Protein AF-A0A952BEI6-F1 (afdb_monomer_lite)

Secondary structure (DSSP, 8-state):
--SSHHHHHHHHHHTT-----HHHHHHHHHHHHHHHHHHHT-GGGTT----HHHHHHHHHHHHHTT-

Foldseek 3Di:
DPPPPVVVVVVCVVVVVDPCDPVNVVVLVVVVVVLVVQCVVDDPSVPDDDDPVSVVVVVVVVVVVPD

Radius of gyration: 17.44 Å; chains: 1; bounding box: 34×16×55 Å

Sequence (67 aa):
MESDYSCHIMNKSLNAERDIDGQTFTSLDILTERLEKVKSLGGIFAGIEFSMNVKKLAKKRSKVALC

pLDDT: mean 75.85, std 16.96, range [38.84, 95.38]

Structure (mmCIF, N/CA/C/O backbone):
data_AF-A0A952BEI6-F1
#
_entry.id   AF-A0A952BEI6-F1
#
loop_
_atom_site.group_PDB
_atom_site.id
_atom_site.type_symbol
_atom_site.label_atom_id
_atom_site.label_alt_id
_atom_site.label_comp_id
_atom_site.label_asym_id
_atom_site.label_entity_id
_atom_site.label_seq_id
_atom_site.pdbx_PDB_ins_code
_atom_site.Cartn_x
_atom_site.Cartn_y
_atom_site.Cartn_z
_atom_site.occupancy
_atom_site.B_iso_or_equiv
_atom_site.auth_seq_id
_atom_site.auth_comp_id
_atom_site.auth_asym_id
_atom_site.auth_atom_id
_atom_site.pdbx_PDB_model_num
ATOM 1 N N . MET A 1 1 ? 18.716 7.294 -41.960 1.00 44.56 1 MET A N 1
ATOM 2 C CA . MET A 1 1 ? 18.291 6.067 -41.251 1.00 44.56 1 MET A CA 1
ATOM 3 C C . MET A 1 1 ? 17.730 6.526 -39.907 1.00 44.56 1 MET A C 1
ATOM 5 O O . MET A 1 1 ? 18.424 6.489 -38.909 1.00 44.56 1 MET A O 1
ATOM 9 N N . GLU A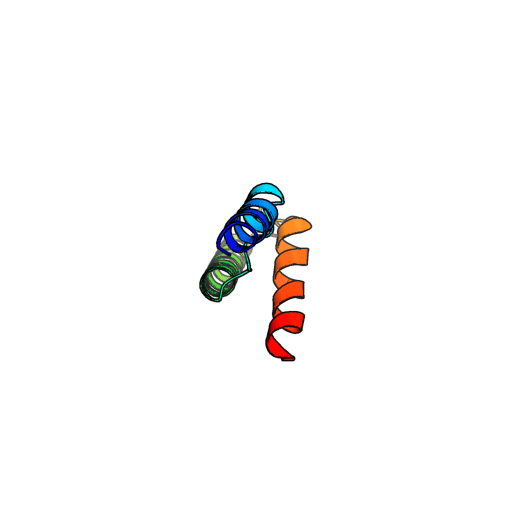 1 2 ? 16.536 7.123 -39.913 1.00 50.56 2 GLU A N 1
ATOM 10 C CA . GLU A 1 2 ? 16.007 7.902 -38.770 1.00 50.56 2 GLU A CA 1
ATOM 11 C C . GLU A 1 2 ? 14.495 7.662 -38.580 1.00 50.56 2 GLU A C 1
ATOM 13 O O . GLU A 1 2 ? 13.762 8.519 -38.110 1.00 50.56 2 GLU A O 1
ATOM 18 N N . SER A 1 3 ? 13.998 6.495 -39.009 1.00 53.03 3 SER A N 1
ATOM 19 C CA . SER A 1 3 ? 12.556 6.199 -39.040 1.00 53.03 3 SER A CA 1
ATOM 20 C C . SER A 1 3 ? 12.101 5.171 -37.997 1.00 53.03 3 SER A C 1
ATOM 22 O O . SER A 1 3 ? 10.903 5.069 -37.752 1.00 53.03 3 SER A O 1
ATOM 24 N N . ASP A 1 4 ? 13.013 4.425 -37.365 1.00 55.91 4 ASP A N 1
ATOM 25 C CA . ASP A 1 4 ? 12.638 3.324 -36.458 1.00 55.91 4 ASP A CA 1
ATOM 26 C C . ASP A 1 4 ? 12.545 3.730 -34.980 1.00 55.91 4 ASP A C 1
ATOM 28 O O . ASP A 1 4 ? 11.777 3.145 -34.215 1.00 55.91 4 ASP A O 1
ATOM 32 N N . TYR A 1 5 ? 13.276 4.765 -34.556 1.00 57.06 5 TYR A N 1
ATOM 33 C CA . TYR A 1 5 ? 13.340 5.133 -33.135 1.00 57.06 5 TYR A CA 1
ATOM 34 C C . TYR A 1 5 ? 12.025 5.741 -32.617 1.00 57.06 5 TYR A C 1
ATOM 36 O O . TYR A 1 5 ? 11.597 5.454 -31.497 1.00 57.06 5 TYR A O 1
ATOM 44 N N . SER A 1 6 ? 11.336 6.525 -33.453 1.00 59.22 6 SER A N 1
ATOM 45 C CA . SER A 1 6 ? 10.048 7.143 -33.103 1.00 59.22 6 SER A CA 1
ATOM 46 C C . SER A 1 6 ? 8.923 6.122 -32.934 1.00 59.22 6 SER A C 1
ATOM 48 O O . SER A 1 6 ? 8.084 6.275 -32.045 1.00 59.22 6 SER A O 1
ATOM 50 N N . CYS A 1 7 ? 8.924 5.047 -33.730 1.00 61.03 7 CYS A N 1
ATOM 51 C CA . CYS A 1 7 ? 7.890 4.014 -33.664 1.00 61.03 7 CYS A CA 1
ATOM 52 C C . CYS A 1 7 ? 7.918 3.279 -32.315 1.00 61.03 7 CYS A C 1
ATOM 54 O O . CYS A 1 7 ? 6.878 3.014 -31.712 1.00 61.03 7 CYS A O 1
ATOM 56 N N . HIS A 1 8 ? 9.112 3.021 -31.775 1.00 58.94 8 HIS A N 1
ATOM 57 C CA . HIS A 1 8 ? 9.252 2.263 -30.535 1.00 58.94 8 HIS A CA 1
ATOM 58 C C . HIS A 1 8 ? 8.836 3.062 -29.286 1.00 58.94 8 HIS A C 1
ATOM 60 O O . HIS A 1 8 ? 8.183 2.521 -28.389 1.00 58.94 8 HIS A O 1
ATOM 66 N N . ILE A 1 9 ? 9.141 4.365 -29.249 1.00 60.19 9 ILE A N 1
ATOM 67 C CA . ILE A 1 9 ? 8.733 5.269 -28.159 1.00 60.19 9 ILE A CA 1
ATOM 68 C C . ILE A 1 9 ? 7.218 5.525 -28.201 1.00 60.19 9 ILE A C 1
ATOM 70 O O . ILE A 1 9 ? 6.556 5.506 -27.156 1.00 60.19 9 ILE A O 1
ATOM 74 N N . MET A 1 10 ? 6.648 5.701 -29.401 1.00 61.34 10 MET A N 1
ATOM 75 C CA . MET A 1 10 ? 5.196 5.802 -29.567 1.00 61.34 10 MET A CA 1
ATOM 76 C C . MET A 1 10 ? 4.493 4.522 -29.124 1.00 61.34 10 MET A C 1
ATOM 78 O O . MET A 1 10 ? 3.512 4.615 -28.398 1.00 61.34 10 MET A O 1
ATOM 82 N N . ASN A 1 11 ? 5.006 3.340 -29.473 1.00 61.88 11 ASN A N 1
ATOM 83 C CA . ASN A 1 11 ? 4.389 2.071 -29.085 1.00 61.88 11 ASN A CA 1
ATOM 84 C C . ASN A 1 11 ? 4.346 1.878 -27.555 1.00 61.88 11 ASN A C 1
ATOM 86 O O . ASN A 1 11 ? 3.311 1.502 -27.012 1.00 61.88 11 ASN A O 1
ATOM 90 N N . LYS A 1 12 ? 5.425 2.223 -26.834 1.00 58.22 12 LYS A N 1
ATOM 91 C CA . LYS A 1 12 ? 5.434 2.207 -25.355 1.00 58.22 12 LYS A CA 1
ATOM 92 C C . LYS A 1 12 ? 4.430 3.195 -24.748 1.00 58.22 12 LYS A C 1
ATOM 94 O O . LYS A 1 12 ? 3.756 2.880 -23.769 1.00 58.22 12 LYS A O 1
ATOM 99 N N . SER A 1 13 ? 4.303 4.377 -25.355 1.00 59.22 13 SER A N 1
ATOM 100 C CA . SER A 1 13 ? 3.369 5.420 -24.904 1.00 59.22 13 SER A CA 1
ATOM 101 C C . SER A 1 13 ? 1.907 5.050 -25.178 1.00 59.22 13 SER A C 1
ATOM 103 O O . SER A 1 13 ? 1.052 5.248 -24.316 1.00 59.22 13 SER A O 1
ATOM 105 N N . LEU A 1 14 ? 1.624 4.471 -26.348 1.00 59.97 14 LEU A N 1
ATOM 106 C CA . LEU A 1 14 ? 0.295 4.022 -26.777 1.00 59.97 14 LEU A CA 1
ATOM 107 C C . LEU A 1 14 ? -0.182 2.796 -25.993 1.00 59.97 14 LEU A C 1
ATOM 109 O O . LEU A 1 14 ? -1.363 2.706 -25.669 1.00 59.97 14 LEU A O 1
ATOM 113 N N . ASN A 1 15 ? 0.735 1.907 -25.604 1.00 59.12 15 ASN A N 1
ATOM 114 C CA . ASN A 1 15 ? 0.426 0.760 -24.748 1.00 59.12 15 ASN A CA 1
ATOM 115 C C . ASN A 1 15 ? 0.239 1.137 -23.269 1.00 59.12 15 ASN A C 1
ATOM 117 O O . ASN A 1 15 ? 0.003 0.259 -22.440 1.00 59.12 15 ASN A O 1
ATOM 121 N N . ALA A 1 16 ? 0.362 2.426 -22.920 1.00 54.16 16 ALA A N 1
ATOM 122 C CA . ALA A 1 16 ? 0.367 2.919 -21.543 1.00 54.16 16 ALA A CA 1
ATOM 123 C C . ALA A 1 16 ? 1.377 2.184 -20.635 1.00 54.16 16 ALA A C 1
ATOM 125 O O . ALA A 1 16 ? 1.264 2.205 -19.406 1.00 54.16 16 ALA A O 1
ATOM 126 N N . GLU A 1 17 ? 2.402 1.572 -21.235 1.00 58.34 17 GLU A N 1
ATOM 127 C CA . GLU A 1 17 ? 3.542 0.968 -20.557 1.00 58.34 17 GLU A CA 1
ATOM 128 C C . GLU A 1 17 ? 4.531 2.079 -20.213 1.00 58.34 17 GLU A C 1
ATOM 130 O O . GLU A 1 17 ? 5.646 2.155 -20.727 1.00 58.34 17 GLU A O 1
ATOM 135 N N . ARG A 1 18 ? 4.096 3.003 -19.351 1.00 60.72 18 ARG A N 1
ATOM 136 C CA . ARG A 1 18 ? 5.036 3.923 -18.719 1.00 60.72 18 ARG A CA 1
ATOM 137 C C . ARG A 1 18 ? 5.883 3.113 -17.750 1.00 60.72 18 ARG A C 1
ATOM 139 O O . ARG A 1 18 ? 5.336 2.400 -16.903 1.00 60.72 18 ARG A O 1
ATOM 146 N N . ASP A 1 19 ? 7.199 3.208 -17.911 1.00 62.44 19 ASP A N 1
ATOM 147 C CA . ASP A 1 19 ? 8.135 2.627 -16.960 1.00 62.44 19 ASP A CA 1
ATOM 148 C C . ASP A 1 19 ? 7.799 3.149 -15.568 1.00 62.44 19 ASP A C 1
ATOM 150 O O . ASP A 1 19 ? 7.536 4.337 -15.366 1.00 62.44 19 ASP A O 1
ATOM 154 N N . ILE A 1 20 ? 7.727 2.227 -14.617 1.00 66.50 20 ILE A N 1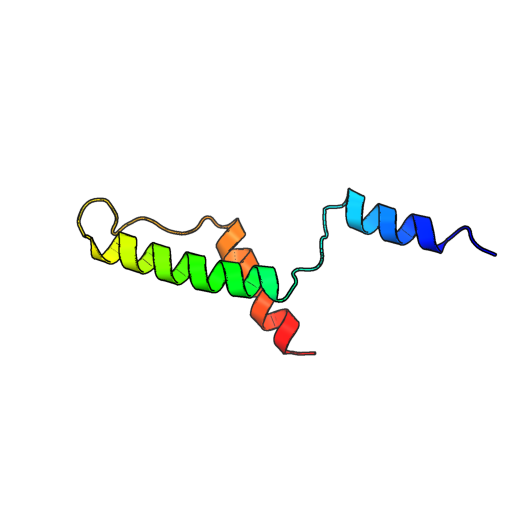
ATOM 155 C CA . ILE A 1 20 ? 7.386 2.570 -13.244 1.00 66.50 20 ILE A CA 1
ATOM 156 C C . ILE A 1 20 ? 8.654 3.115 -12.617 1.00 66.50 20 ILE A C 1
ATOM 15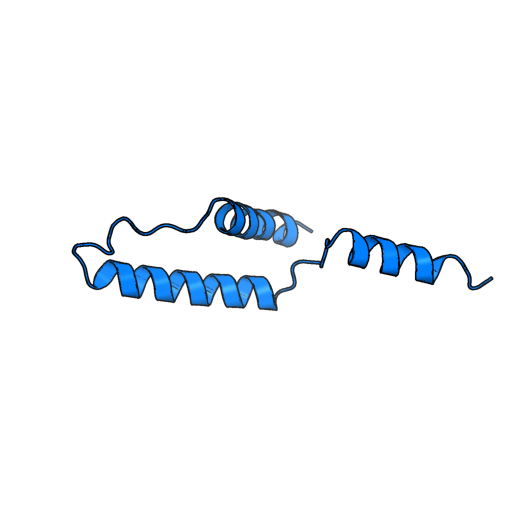8 O O . ILE A 1 20 ? 9.551 2.361 -12.245 1.00 66.50 20 ILE A O 1
ATOM 162 N N . ASP A 1 21 ? 8.734 4.437 -12.577 1.00 69.75 21 ASP A N 1
ATOM 163 C CA . ASP A 1 21 ? 9.880 5.160 -12.059 1.00 69.75 21 ASP A CA 1
ATOM 164 C C . ASP A 1 21 ? 9.966 5.096 -10.525 1.00 69.75 21 ASP A C 1
ATOM 166 O O . ASP A 1 21 ? 9.036 4.705 -9.808 1.00 69.75 21 ASP A O 1
ATOM 170 N N . GLY A 1 22 ? 11.122 5.506 -10.000 1.00 72.44 22 GLY A N 1
ATOM 171 C CA . GLY A 1 22 ? 11.338 5.611 -8.557 1.00 72.44 22 GLY A CA 1
ATOM 172 C C . GLY A 1 22 ? 10.309 6.518 -7.871 1.00 72.44 22 GLY A C 1
ATOM 173 O O . GLY A 1 22 ? 9.877 6.212 -6.761 1.00 72.44 22 GLY A O 1
ATOM 174 N N . GLN A 1 23 ? 9.845 7.574 -8.552 1.00 80.88 23 GLN A N 1
ATOM 175 C CA . GLN A 1 23 ? 8.837 8.501 -8.032 1.00 80.88 23 GLN A CA 1
ATOM 176 C C . GLN A 1 23 ? 7.491 7.811 -7.779 1.00 80.88 23 GLN A C 1
ATOM 178 O O . GLN A 1 23 ? 6.825 8.097 -6.778 1.00 80.88 23 GLN A O 1
ATOM 183 N N . THR A 1 24 ? 7.099 6.870 -8.635 1.00 84.50 24 THR A N 1
ATOM 184 C CA . THR A 1 24 ? 5.876 6.080 -8.474 1.00 84.50 24 THR A CA 1
ATOM 185 C C . THR A 1 24 ? 5.954 5.197 -7.231 1.00 84.50 24 THR A C 1
ATOM 187 O O . THR A 1 24 ? 4.982 5.110 -6.478 1.00 84.50 24 THR A O 1
ATOM 190 N N . PHE A 1 25 ? 7.112 4.589 -6.955 1.00 85.38 25 PHE A N 1
ATOM 191 C CA . PHE A 1 25 ? 7.309 3.804 -5.732 1.00 85.38 25 PHE A CA 1
ATOM 192 C C . PHE A 1 25 ? 7.356 4.676 -4.474 1.00 85.38 25 PHE A C 1
ATOM 194 O O . PHE A 1 25 ? 6.721 4.326 -3.483 1.00 85.38 25 PHE A O 1
ATOM 201 N N . THR A 1 26 ? 8.006 5.843 -4.519 1.00 87.38 26 THR A N 1
ATOM 202 C CA . THR A 1 26 ? 7.958 6.815 -3.412 1.00 87.38 26 THR A CA 1
ATOM 203 C C . THR A 1 26 ? 6.526 7.272 -3.134 1.00 87.38 26 THR A C 1
ATOM 205 O O . THR A 1 26 ? 6.097 7.338 -1.984 1.00 87.38 26 THR A O 1
ATOM 208 N N . SER A 1 27 ? 5.751 7.537 -4.187 1.00 88.94 27 SER A N 1
ATOM 209 C CA . SER A 1 27 ? 4.341 7.914 -4.063 1.00 88.94 27 SER A CA 1
ATOM 210 C C . SER A 1 27 ? 3.501 6.781 -3.469 1.00 88.94 27 SER A C 1
ATOM 212 O O . SER A 1 27 ? 2.608 7.039 -2.662 1.00 88.94 27 SER A O 1
ATOM 214 N N . LEU A 1 28 ? 3.799 5.527 -3.825 1.00 90.81 28 LEU A N 1
ATOM 215 C CA . LEU A 1 28 ? 3.152 4.349 -3.250 1.00 90.81 28 LEU A CA 1
ATOM 216 C C . LEU A 1 28 ? 3.472 4.179 -1.757 1.00 90.81 28 LEU A C 1
ATOM 218 O O . LEU A 1 28 ? 2.573 3.838 -0.986 1.00 90.81 28 LEU A O 1
ATOM 222 N N . ASP A 1 29 ? 4.709 4.448 -1.340 1.00 90.69 29 ASP A N 1
ATOM 223 C CA . ASP A 1 29 ? 5.114 4.394 0.070 1.00 90.69 29 ASP A CA 1
ATOM 224 C C . ASP A 1 29 ? 4.356 5.451 0.893 1.00 90.69 29 ASP A C 1
ATOM 226 O O . ASP A 1 29 ? 3.732 5.120 1.904 1.00 90.69 29 ASP A O 1
ATOM 230 N N . ILE A 1 30 ? 4.287 6.695 0.399 1.00 93.62 30 ILE A N 1
ATOM 231 C CA . ILE A 1 30 ? 3.507 7.779 1.027 1.00 93.62 30 ILE A CA 1
ATOM 232 C C . ILE A 1 30 ? 2.018 7.417 1.094 1.00 93.62 30 ILE A C 1
ATOM 234 O O . ILE A 1 30 ? 1.349 7.658 2.102 1.00 93.62 30 ILE A O 1
ATOM 238 N N . LEU A 1 31 ? 1.471 6.852 0.016 1.00 93.38 31 LEU A N 1
ATOM 239 C CA . LEU A 1 31 ? 0.069 6.449 -0.031 1.00 93.38 31 LEU A CA 1
ATOM 240 C C . LEU A 1 31 ? -0.228 5.334 0.982 1.00 93.38 31 LEU A C 1
ATOM 242 O O . LEU A 1 31 ? -1.274 5.363 1.629 1.00 93.38 31 LEU A O 1
ATOM 246 N N . THR A 1 32 ? 0.695 4.385 1.146 1.00 93.25 32 THR A N 1
ATOM 247 C CA . THR A 1 32 ? 0.595 3.299 2.131 1.00 93.25 32 THR A CA 1
ATOM 248 C C . THR A 1 32 ? 0.601 3.849 3.551 1.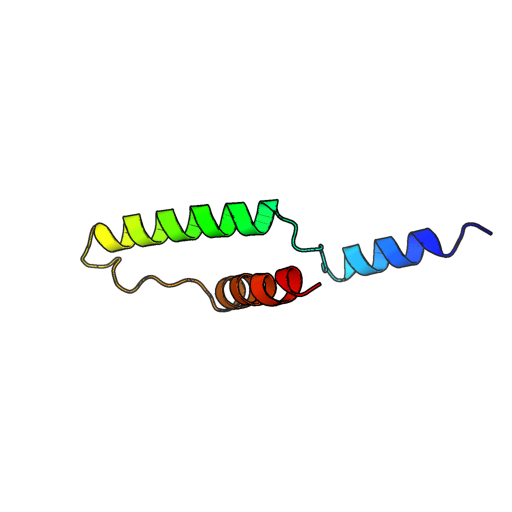00 93.25 32 THR A C 1
ATOM 250 O O . THR A 1 32 ? -0.295 3.531 4.328 1.00 93.25 32 THR A O 1
ATOM 253 N N . GLU A 1 33 ? 1.533 4.749 3.871 1.00 94.94 33 GLU A N 1
ATOM 254 C CA . GLU A 1 33 ? 1.587 5.409 5.180 1.00 94.94 33 GLU A CA 1
ATOM 255 C C . GLU A 1 33 ? 0.276 6.148 5.499 1.00 94.94 33 GLU A C 1
ATOM 257 O O . GLU A 1 33 ? -0.269 6.041 6.599 1.00 94.94 33 GLU A O 1
ATOM 262 N N . ARG A 1 34 ? -0.270 6.883 4.521 1.00 95.38 34 ARG A N 1
ATOM 263 C CA . ARG A 1 34 ? -1.541 7.603 4.682 1.00 95.38 34 ARG A CA 1
ATOM 264 C C . ARG A 1 34 ? -2.718 6.658 4.898 1.00 95.38 34 ARG A C 1
ATOM 266 O O . ARG A 1 34 ? -3.583 6.969 5.715 1.00 95.38 34 ARG A O 1
ATOM 273 N N . LEU A 1 35 ? -2.754 5.523 4.202 1.00 93.94 35 LEU A N 1
ATOM 274 C CA . LEU A 1 35 ? -3.799 4.521 4.397 1.00 93.94 35 LEU A CA 1
ATOM 275 C C . LEU A 1 35 ? -3.749 3.937 5.814 1.00 93.94 35 LEU A C 1
ATOM 277 O O . LEU A 1 35 ? -4.789 3.837 6.458 1.00 93.94 35 LEU A O 1
ATOM 281 N N . GLU A 1 36 ? -2.563 3.612 6.325 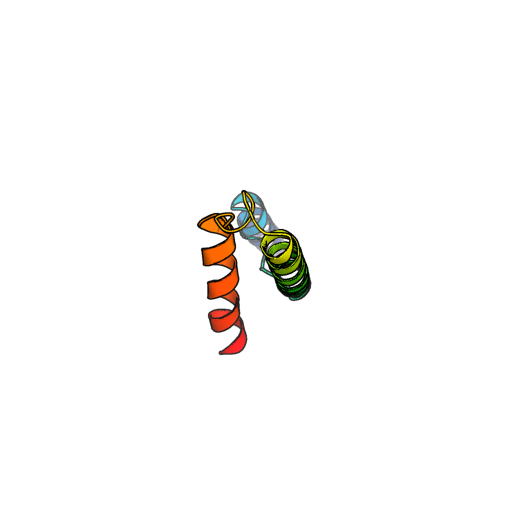1.00 94.00 36 GLU A N 1
ATOM 282 C CA . GLU A 1 36 ? -2.419 3.099 7.692 1.00 94.00 36 GLU A CA 1
ATOM 283 C C . GLU A 1 36 ? -2.830 4.140 8.743 1.00 94.00 36 GLU A C 1
ATOM 285 O O . GLU A 1 36 ? -3.530 3.808 9.701 1.00 94.00 36 GLU A O 1
ATOM 290 N N . LYS A 1 37 ? -2.525 5.427 8.521 1.00 94.88 37 LYS A N 1
ATOM 291 C CA . LYS A 1 37 ? -3.050 6.512 9.368 1.00 94.88 37 LYS A CA 1
ATOM 292 C C . LYS A 1 37 ? -4.577 6.553 9.354 1.00 94.88 37 LYS A C 1
ATOM 294 O O . LYS A 1 37 ? -5.183 6.642 10.416 1.00 94.88 37 LYS A O 1
ATOM 299 N N . VAL A 1 38 ? -5.206 6.436 8.185 1.00 93.75 38 VAL A N 1
ATOM 300 C CA . VAL A 1 38 ? -6.675 6.410 8.071 1.00 93.75 38 VAL A CA 1
ATOM 301 C C . VAL A 1 38 ? -7.271 5.187 8.773 1.00 93.75 38 VAL A C 1
ATOM 303 O O . VAL A 1 38 ? -8.244 5.330 9.509 1.00 93.75 38 VAL A O 1
ATOM 306 N N . LYS A 1 39 ? -6.665 4.004 8.630 1.00 94.56 39 LYS A N 1
ATOM 307 C CA . LYS A 1 39 ? -7.088 2.795 9.356 1.00 94.56 39 LYS A CA 1
ATOM 308 C C . LYS A 1 39 ? -6.968 2.956 10.870 1.00 94.56 39 LYS A C 1
ATOM 310 O O . LYS A 1 39 ? -7.838 2.482 11.597 1.00 94.56 39 LYS A O 1
ATOM 315 N N . SER A 1 40 ? -5.931 3.651 11.345 1.00 92.00 40 SER A N 1
ATOM 316 C CA . SER A 1 40 ? -5.718 3.896 12.778 1.00 92.00 40 SER A CA 1
ATOM 317 C C . SER A 1 40 ? -6.774 4.804 13.418 1.00 92.00 40 SER A C 1
ATOM 319 O O . SER A 1 40 ? -6.948 4.760 14.632 1.00 92.00 40 SER A O 1
ATOM 321 N N . LEU A 1 41 ? -7.535 5.566 12.617 1.00 92.81 41 LEU A N 1
ATOM 322 C CA . LEU A 1 41 ? -8.696 6.329 13.100 1.00 92.81 41 LEU A CA 1
ATOM 323 C C . LEU A 1 41 ? -9.859 5.416 13.533 1.00 92.81 41 LEU A C 1
ATOM 325 O O . LEU A 1 41 ? -10.803 5.881 14.169 1.00 92.81 41 LEU A O 1
ATOM 329 N N . GLY A 1 42 ? -9.775 4.116 13.229 1.00 88.62 42 GLY A N 1
ATOM 330 C CA . GLY A 1 42 ? -10.676 3.085 13.724 1.00 88.62 42 GLY A CA 1
ATOM 331 C C . GLY A 1 42 ? -12.024 3.014 13.005 1.00 88.62 42 GLY A C 1
ATOM 332 O O . GLY A 1 42 ? -12.296 3.700 12.016 1.00 88.62 42 GLY A O 1
ATOM 333 N N . GLY A 1 43 ? -12.882 2.122 13.505 1.00 87.12 43 GLY A N 1
ATOM 334 C CA . GLY A 1 43 ? -14.261 1.965 13.044 1.00 87.12 43 GLY A CA 1
ATOM 335 C C . GLY A 1 43 ? -14.372 1.543 11.577 1.00 87.12 43 GLY A C 1
ATOM 336 O O . GLY A 1 43 ? -13.810 0.531 11.161 1.00 87.12 43 GLY A O 1
ATOM 337 N N . ILE A 1 44 ? -15.117 2.333 10.798 1.00 92.06 44 ILE A N 1
ATOM 338 C CA . ILE A 1 44 ? -15.482 2.049 9.399 1.00 92.06 44 ILE A CA 1
ATOM 339 C C . ILE A 1 44 ? -14.281 1.977 8.445 1.00 92.06 44 ILE A C 1
ATOM 341 O O . ILE A 1 44 ? -14.386 1.404 7.363 1.00 92.06 44 ILE A O 1
ATOM 345 N N . PHE A 1 45 ? -13.140 2.547 8.838 1.00 89.94 45 PHE A N 1
ATOM 346 C CA . PHE A 1 45 ? -11.958 2.644 7.985 1.00 89.94 45 PHE A CA 1
ATOM 347 C C . PHE A 1 45 ? -11.037 1.420 8.075 1.00 89.94 45 PHE A C 1
ATOM 349 O O . PHE A 1 45 ? -10.178 1.246 7.212 1.00 89.94 45 PHE A O 1
ATOM 356 N N . ALA A 1 46 ? -11.225 0.542 9.068 1.00 89.50 46 ALA A N 1
ATOM 357 C CA . ALA A 1 46 ? -10.348 -0.609 9.302 1.00 89.50 46 ALA A CA 1
ATOM 358 C C . ALA A 1 46 ? -10.316 -1.604 8.124 1.00 89.50 46 ALA A C 1
ATOM 360 O O . ALA A 1 46 ? -9.293 -2.237 7.877 1.00 89.50 46 ALA A O 1
ATOM 361 N N . GLY A 1 47 ? -11.421 -1.716 7.378 1.00 91.25 47 GLY A N 1
ATOM 362 C CA . GLY A 1 47 ? -11.546 -2.614 6.226 1.00 91.25 47 GLY A CA 1
ATOM 363 C C . GLY A 1 47 ? -11.104 -2.017 4.887 1.00 91.25 47 GLY A C 1
ATOM 364 O O . GLY A 1 47 ? -11.250 -2.675 3.859 1.00 91.25 47 GLY A O 1
ATOM 365 N N . ILE A 1 48 ? -10.611 -0.773 4.856 1.00 92.75 48 ILE A N 1
ATOM 366 C CA . ILE A 1 48 ? -10.197 -0.148 3.597 1.00 92.75 48 ILE A CA 1
ATOM 367 C C . ILE A 1 48 ? -8.879 -0.754 3.134 1.00 92.75 48 ILE A C 1
ATOM 369 O O . ILE A 1 48 ? -7.857 -0.695 3.818 1.00 92.75 48 ILE A O 1
ATOM 373 N N . GLU A 1 49 ? -8.886 -1.275 1.914 1.00 93.62 49 GLU A N 1
ATOM 374 C CA . GLU A 1 49 ? -7.707 -1.825 1.270 1.00 93.62 49 GLU A CA 1
ATOM 375 C C . GLU A 1 49 ? -7.455 -1.197 -0.095 1.00 93.62 49 GLU A C 1
ATOM 377 O O . GLU A 1 49 ? -8.352 -0.695 -0.774 1.00 93.62 49 GLU A O 1
ATOM 382 N N . PHE A 1 50 ? -6.205 -1.291 -0.538 1.00 93.06 50 PHE A N 1
ATOM 383 C CA . PHE A 1 50 ? -5.851 -0.963 -1.905 1.00 93.06 50 PHE A CA 1
ATOM 384 C C . PHE A 1 50 ? -6.510 -1.895 -2.920 1.00 93.06 50 PHE A C 1
ATOM 386 O O . PHE A 1 50 ? -6.625 -3.108 -2.718 1.00 93.06 50 PHE A O 1
ATOM 393 N N . SER A 1 51 ? -6.846 -1.326 -4.077 1.00 92.44 51 SER A N 1
ATOM 394 C CA . SER A 1 51 ? -7.329 -2.091 -5.219 1.00 92.44 51 SER A CA 1
ATOM 395 C C . SER A 1 51 ? -6.273 -3.081 -5.724 1.00 92.44 51 SER A C 1
ATOM 397 O O . SER A 1 51 ? -5.063 -2.923 -5.518 1.00 92.44 51 SER A O 1
ATOM 399 N N . MET A 1 52 ? -6.725 -4.102 -6.457 1.00 89.69 52 MET A N 1
ATOM 400 C CA . MET A 1 52 ? -5.843 -5.118 -7.040 1.00 89.69 52 MET A CA 1
ATOM 401 C C . MET A 1 52 ? -4.736 -4.506 -7.918 1.00 89.69 52 MET A C 1
ATOM 403 O O . MET A 1 52 ? -3.629 -5.037 -7.972 1.00 89.69 52 MET A O 1
ATOM 407 N N . ASN A 1 53 ? -5.007 -3.375 -8.571 1.00 86.62 53 ASN A N 1
ATOM 408 C CA . ASN A 1 53 ? -4.048 -2.687 -9.435 1.00 86.62 53 ASN A CA 1
ATOM 409 C C . ASN A 1 53 ? -2.871 -2.111 -8.639 1.00 86.62 53 ASN A C 1
ATOM 411 O O . ASN A 1 53 ? -1.718 -2.311 -9.014 1.00 86.62 53 ASN A O 1
ATOM 415 N N . VAL A 1 54 ? -3.148 -1.480 -7.498 1.00 87.00 54 VAL A N 1
ATOM 416 C CA . VAL A 1 54 ? -2.115 -0.935 -6.603 1.00 87.00 54 VAL A CA 1
ATOM 417 C C . VAL A 1 54 ? -1.328 -2.067 -5.930 1.00 87.00 54 VAL A C 1
ATOM 419 O O . VAL A 1 54 ? -0.105 -2.005 -5.821 1.00 87.00 54 VAL A O 1
ATOM 422 N N . LYS A 1 55 ? -1.991 -3.177 -5.583 1.00 87.88 55 LYS A N 1
ATOM 423 C CA . LYS A 1 55 ? -1.305 -4.386 -5.090 1.00 87.88 55 LYS A CA 1
ATOM 424 C C . LYS A 1 55 ? -0.367 -4.994 -6.148 1.00 87.88 55 LYS A C 1
ATOM 426 O O . LYS A 1 55 ? 0.735 -5.427 -5.818 1.00 87.88 55 LYS A O 1
ATOM 431 N N . LYS A 1 56 ? -0.766 -5.018 -7.428 1.00 87.00 56 LYS A N 1
ATOM 432 C CA . LYS A 1 56 ? 0.101 -5.444 -8.548 1.00 87.00 56 LYS A CA 1
ATOM 433 C C . LYS A 1 56 ? 1.282 -4.488 -8.744 1.00 87.00 56 LYS A C 1
ATOM 435 O O . LYS A 1 56 ? 2.386 -4.955 -9.011 1.00 87.00 56 LYS A O 1
ATOM 440 N N . LEU A 1 57 ? 1.062 -3.184 -8.580 1.00 84.69 57 LEU A N 1
ATOM 441 C CA . LEU A 1 57 ? 2.105 -2.160 -8.637 1.00 84.69 57 LEU A CA 1
ATOM 442 C C . LEU A 1 57 ? 3.181 -2.385 -7.564 1.00 84.69 57 LEU A C 1
ATOM 444 O O . LEU A 1 57 ? 4.363 -2.429 -7.894 1.00 84.69 57 LEU A O 1
ATOM 448 N N . ALA A 1 58 ? 2.779 -2.637 -6.316 1.00 82.62 58 ALA A N 1
ATOM 449 C CA . ALA A 1 58 ? 3.708 -2.947 -5.227 1.00 82.62 58 ALA A CA 1
ATOM 450 C C . ALA A 1 58 ? 4.602 -4.161 -5.545 1.00 82.62 58 ALA A C 1
ATOM 452 O O . ALA A 1 58 ? 5.810 -4.125 -5.323 1.00 82.62 58 ALA A O 1
ATOM 453 N N . LYS A 1 59 ? 4.034 -5.215 -6.150 1.00 82.00 59 LYS A N 1
ATOM 454 C CA . LYS A 1 59 ? 4.780 -6.425 -6.549 1.00 82.00 59 LYS A CA 1
ATOM 455 C C . LYS A 1 59 ? 5.807 -6.174 -7.658 1.00 82.00 59 LYS A C 1
ATOM 457 O O . LYS A 1 59 ? 6.803 -6.890 -7.729 1.00 82.00 59 LYS A O 1
ATOM 462 N N . LYS A 1 60 ? 5.596 -5.170 -8.518 1.00 77.38 60 LYS A N 1
ATOM 463 C CA . LYS A 1 60 ? 6.566 -4.805 -9.565 1.00 77.38 60 LYS A CA 1
ATOM 464 C C . LYS A 1 60 ? 7.862 -4.228 -8.979 1.00 77.38 60 LYS A C 1
ATOM 466 O O . LYS A 1 60 ? 8.903 -4.402 -9.602 1.00 77.38 60 LYS A O 1
ATOM 471 N N . ARG A 1 61 ? 7.838 -3.651 -7.767 1.00 68.56 61 ARG A N 1
ATOM 472 C CA . ARG A 1 61 ? 9.037 -3.142 -7.064 1.00 68.56 61 ARG A CA 1
ATOM 473 C C . ARG A 1 61 ? 10.104 -4.222 -6.880 1.00 68.56 61 ARG A C 1
ATOM 475 O O . ARG A 1 61 ? 11.267 -3.994 -7.187 1.00 68.56 61 ARG A O 1
ATOM 482 N N . SER A 1 62 ? 9.700 -5.420 -6.449 1.00 58.19 62 SER A N 1
ATOM 483 C CA . SER A 1 62 ? 10.610 -6.557 -6.239 1.00 58.19 62 SER A CA 1
ATOM 484 C C . SER A 1 62 ? 11.252 -7.063 -7.530 1.00 58.19 62 SER A C 1
ATOM 486 O O . SER A 1 62 ? 12.309 -7.677 -7.480 1.00 58.19 62 SER A O 1
ATOM 488 N N . LYS A 1 63 ? 10.624 -6.807 -8.685 1.00 55.50 63 LYS A N 1
ATOM 489 C CA . LYS A 1 63 ? 11.162 -7.186 -9.995 1.00 55.50 63 LYS A CA 1
ATOM 490 C C . LYS A 1 63 ? 12.182 -6.170 -10.521 1.00 55.50 63 LYS A C 1
ATOM 492 O O . LYS A 1 63 ? 13.079 -6.563 -11.249 1.00 55.50 63 LYS A O 1
ATOM 497 N N . VAL A 1 64 ? 12.056 -4.897 -10.140 1.00 53.50 64 VAL A N 1
ATOM 498 C CA . VAL A 1 64 ? 12.995 -3.825 -10.524 1.00 53.50 64 VAL A CA 1
ATOM 499 C C . VAL A 1 64 ? 14.260 -3.839 -9.654 1.00 53.50 64 VAL A C 1
ATOM 501 O O . VAL A 1 64 ? 15.326 -3.492 -10.137 1.00 53.50 64 VAL A O 1
ATOM 504 N N . ALA A 1 65 ? 14.177 -4.293 -8.398 1.00 51.03 65 ALA A N 1
ATOM 505 C CA . ALA A 1 65 ? 15.323 -4.369 -7.482 1.00 51.03 65 ALA A CA 1
ATOM 506 C C . ALA A 1 65 ? 16.248 -5.596 -7.686 1.00 51.03 65 ALA A C 1
ATOM 508 O O . ALA A 1 65 ? 17.190 -5.768 -6.919 1.00 51.03 65 ALA A O 1
ATOM 509 N N . LEU A 1 66 ? 15.964 -6.463 -8.667 1.00 41.62 66 LEU A N 1
ATOM 510 C CA . LEU A 1 66 ? 16.727 -7.689 -8.960 1.00 41.62 66 LEU A CA 1
ATOM 511 C C . LEU A 1 66 ? 17.536 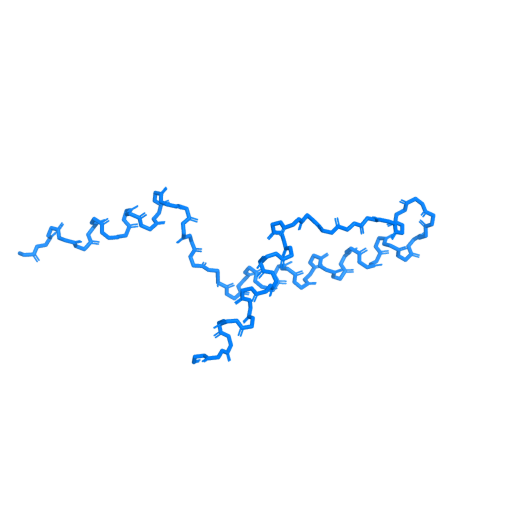-7.591 -10.274 1.00 41.62 66 LEU A C 1
ATOM 513 O O . LEU A 1 66 ? 17.894 -8.617 -10.852 1.00 41.62 66 LEU A O 1
ATOM 517 N N . CYS A 1 67 ? 17.788 -6.381 -10.775 1.00 38.84 67 CYS A N 1
ATOM 518 C CA . CYS A 1 67 ? 18.611 -6.135 -11.961 1.00 38.84 67 CYS A CA 1
ATOM 519 C C . CYS A 1 67 ? 19.799 -5.242 -11.619 1.00 38.84 67 CYS A C 1
ATOM 521 O O . CYS A 1 67 ? 19.603 -4.294 -10.826 1.00 38.84 67 CYS A O 1
#